Protein AF-A0ABD5DFX9-F1 (afdb_monomer_lite)

InterPro domains:
  IPR016030 Cobalamin adenosyltransferase-like [PF01923] (2-71)
  IPR029499 Corrinoid adenosyltransferase, PduO-type [PTHR12213] (2-83)
  IPR036451 Cobalamin adenosyltransferase-like superfamily [G3DSA:1.20.1200.10] (1-89)
  IPR036451 Cobalamin adenosyltransferase-like superfamily [SSF89028] (2-77)

Sequence (103 aa):
TIDREMARVPALPQFVLPGRCEAASRLHLARTVARRAERRLVELGAEVTIRQMLLRYLNRLSDCLYALARSEDHAAHQRRLVTEIAARYLAASGSPAPDAPKA

Organism: Acinetobacter baumannii (NCBI:txid470)

Radius of gyration: 20.42 Å; chains: 1; bounding box: 39×37×64 Å

Structure (mmCIF, N/CA/C/O backbone):
data_AF-A0ABD5DFX9-F1
#
_entry.id   AF-A0ABD5DFX9-F1
#
loop_
_atom_site.group_PDB
_atom_site.id
_atom_site.type_symbol
_atom_site.label_atom_id
_atom_site.label_alt_id
_atom_site.label_comp_id
_atom_site.label_asym_id
_atom_site.label_entity_id
_atom_site.label_seq_id
_atom_site.pdbx_PDB_ins_code
_atom_site.Cartn_x
_atom_site.Cartn_y
_atom_site.Cartn_z
_atom_site.occupancy
_atom_site.B_iso_or_equiv
_atom_site.auth_seq_id
_atom_site.auth_comp_id
_atom_site.auth_asym_id
_atom_site.auth_atom_id
_atom_site.pdbx_PDB_model_num
ATOM 1 N N . THR A 1 1 ? -13.401 0.258 -7.875 1.00 78.56 1 THR A N 1
ATOM 2 C CA . THR A 1 1 ? -12.142 1.041 -7.767 1.00 78.56 1 THR A CA 1
ATOM 3 C C . THR A 1 1 ? -10.979 0.135 -7.415 1.00 78.56 1 THR A C 1
ATOM 5 O O . THR A 1 1 ? -10.090 0.032 -8.237 1.00 78.56 1 THR A O 1
ATOM 8 N N . ILE A 1 2 ? -11.028 -0.611 -6.300 1.00 90.69 2 ILE A N 1
ATOM 9 C CA . ILE A 1 2 ? -10.028 -1.651 -5.964 1.00 90.69 2 ILE A CA 1
ATOM 10 C C . ILE A 1 2 ? -9.973 -2.735 -7.047 1.00 90.69 2 ILE A C 1
ATOM 12 O O . ILE A 1 2 ? -8.911 -2.993 -7.602 1.00 90.69 2 ILE A O 1
ATOM 16 N N . ASP A 1 3 ? -11.128 -3.293 -7.416 1.00 92.50 3 ASP A N 1
ATOM 17 C CA . ASP A 1 3 ? -11.209 -4.376 -8.409 1.00 92.50 3 ASP A CA 1
ATOM 18 C C . ASP A 1 3 ? -10.704 -3.936 -9.783 1.00 92.50 3 ASP A C 1
ATOM 20 O O . ASP A 1 3 ? -10.041 -4.689 -10.484 1.00 92.50 3 ASP A O 1
ATOM 24 N N . ARG A 1 4 ? -10.960 -2.672 -10.143 1.00 93.50 4 ARG A N 1
ATOM 25 C CA . ARG A 1 4 ? -10.488 -2.073 -11.395 1.00 93.50 4 ARG A CA 1
ATOM 26 C C . ARG A 1 4 ? -8.963 -2.012 -11.449 1.00 93.50 4 ARG A C 1
ATOM 28 O O . ARG A 1 4 ? -8.395 -2.321 -12.491 1.00 93.50 4 ARG A O 1
ATOM 35 N N . GLU A 1 5 ? -8.321 -1.593 -10.362 1.00 92.12 5 GLU A N 1
ATOM 36 C CA . GLU A 1 5 ? -6.859 -1.518 -10.298 1.00 92.12 5 GLU A CA 1
ATOM 37 C C . GLU A 1 5 ? -6.242 -2.915 -10.232 1.00 92.12 5 GLU A C 1
ATOM 39 O O . GLU A 1 5 ? -5.304 -3.210 -10.965 1.00 92.12 5 GLU A O 1
ATOM 44 N N . MET A 1 6 ? -6.819 -3.816 -9.436 1.00 91.69 6 MET A N 1
ATOM 45 C CA . MET A 1 6 ? -6.328 -5.190 -9.326 1.00 91.69 6 MET A CA 1
ATOM 46 C C . MET A 1 6 ? -6.511 -5.995 -10.618 1.00 91.69 6 MET A C 1
ATOM 48 O O . MET A 1 6 ? -5.665 -6.828 -10.918 1.00 91.69 6 MET A O 1
ATOM 52 N N . ALA A 1 7 ? -7.539 -5.715 -11.426 1.00 92.38 7 ALA A N 1
ATOM 53 C CA . ALA A 1 7 ? -7.737 -6.351 -12.732 1.00 92.38 7 ALA A CA 1
ATOM 54 C C . ALA A 1 7 ? -6.666 -5.972 -13.773 1.00 92.38 7 ALA A C 1
ATOM 56 O O . ALA A 1 7 ? -6.476 -6.691 -14.750 1.00 92.38 7 ALA A O 1
ATOM 57 N N . ARG A 1 8 ? -5.969 -4.844 -13.586 1.00 86.94 8 ARG A N 1
ATOM 58 C CA . ARG A 1 8 ? -4.899 -4.374 -14.487 1.00 86.94 8 ARG A CA 1
ATOM 59 C C . ARG A 1 8 ? -3.541 -4.976 -14.162 1.00 86.94 8 ARG A C 1
ATOM 61 O O . ARG A 1 8 ? -2.604 -4.822 -14.938 1.00 86.94 8 ARG A O 1
ATOM 68 N N . VAL A 1 9 ? -3.418 -5.605 -13.001 1.00 89.31 9 VAL A N 1
ATOM 69 C CA . VAL A 1 9 ? -2.147 -6.060 -12.461 1.00 89.31 9 VAL A CA 1
ATOM 70 C C . VAL A 1 9 ? -2.119 -7.587 -12.497 1.00 89.31 9 VAL A C 1
ATOM 72 O O . VAL A 1 9 ? -3.075 -8.220 -12.054 1.00 89.31 9 VAL A O 1
ATOM 75 N N . PRO A 1 10 ? -1.027 -8.213 -12.968 1.00 88.12 10 PRO A N 1
ATOM 76 C CA . PRO A 1 10 ? -0.912 -9.664 -12.931 1.00 88.12 10 PRO A CA 1
ATOM 77 C C . PRO A 1 10 ? -0.969 -10.176 -11.487 1.00 88.12 10 PRO A C 1
ATOM 79 O O . PRO A 1 10 ? -0.380 -9.582 -10.571 1.00 88.12 10 PRO A O 1
ATOM 82 N N . ALA A 1 11 ? -1.663 -11.299 -11.298 1.00 85.12 11 ALA A N 1
ATOM 83 C CA . ALA A 1 11 ? -1.729 -11.979 -10.015 1.00 85.12 11 ALA A CA 1
ATOM 84 C C . ALA A 1 11 ? -0.313 -12.375 -9.568 1.00 85.12 11 ALA A C 1
ATOM 86 O O . ALA A 1 11 ? 0.427 -13.022 -10.308 1.00 85.12 11 ALA A O 1
ATOM 87 N N . LEU A 1 12 ? 0.068 -11.967 -8.356 1.00 80.44 12 LEU A N 1
ATOM 88 C CA . LEU A 1 12 ? 1.361 -12.296 -7.764 1.00 80.44 12 LEU A CA 1
ATOM 89 C C . LEU A 1 12 ? 1.134 -13.202 -6.548 1.00 80.44 12 LEU A C 1
ATOM 91 O O . LEU A 1 12 ? 0.514 -12.748 -5.587 1.00 80.44 12 LEU A O 1
ATOM 95 N N . PRO A 1 13 ? 1.660 -14.439 -6.541 1.00 79.19 13 PRO A N 1
ATOM 96 C CA . PRO A 1 13 ? 1.566 -15.328 -5.381 1.00 79.19 13 PRO A CA 1
ATOM 97 C C . PRO A 1 13 ? 2.566 -14.971 -4.266 1.00 79.19 13 PRO A C 1
ATOM 99 O O . PRO A 1 13 ? 2.574 -15.597 -3.213 1.00 79.19 13 PRO A O 1
ATOM 102 N N . GLN A 1 14 ? 3.425 -13.976 -4.494 1.00 86.56 14 GLN A N 1
ATOM 103 C CA . GLN A 1 14 ? 4.516 -13.586 -3.605 1.00 86.56 14 GLN A CA 1
ATOM 104 C C . GLN A 1 14 ? 4.278 -12.217 -2.966 1.00 86.56 14 GLN A C 1
ATOM 106 O O . GLN A 1 14 ? 3.593 -11.358 -3.527 1.00 86.56 14 GLN A O 1
ATOM 111 N N . PHE A 1 15 ? 4.906 -11.993 -1.810 1.00 84.00 15 PHE A N 1
ATOM 112 C CA . PHE A 1 15 ? 4.871 -10.698 -1.141 1.00 84.00 15 PHE A CA 1
ATOM 113 C C . PHE A 1 15 ? 5.505 -9.605 -2.003 1.00 84.00 15 PHE A C 1
ATOM 115 O O . PHE A 1 15 ? 6.577 -9.770 -2.586 1.00 84.00 15 PHE A O 1
ATOM 122 N N . VAL A 1 16 ? 4.834 -8.456 -2.053 1.00 84.62 16 VAL A N 1
ATOM 123 C CA . VAL A 1 16 ? 5.319 -7.282 -2.775 1.00 84.62 16 VAL A CA 1
ATOM 124 C C . VAL A 1 16 ? 6.093 -6.392 -1.815 1.00 84.62 16 VAL A C 1
ATOM 126 O O . VAL A 1 16 ? 5.546 -5.891 -0.832 1.00 84.62 16 VAL A O 1
ATOM 129 N N . LEU A 1 17 ? 7.373 -6.195 -2.120 1.00 83.81 17 LEU A N 1
ATOM 130 C CA . LEU A 1 17 ? 8.220 -5.248 -1.410 1.00 83.81 17 LEU A CA 1
ATOM 131 C C . LEU A 1 17 ? 7.934 -3.817 -1.895 1.00 83.81 17 LEU A C 1
ATOM 133 O O . LEU A 1 17 ? 7.917 -3.585 -3.109 1.00 83.81 17 LEU A O 1
ATOM 137 N N . PRO A 1 18 ? 7.725 -2.856 -0.978 1.00 80.56 18 PRO A N 1
ATOM 138 C CA . PRO A 1 18 ? 7.639 -1.446 -1.336 1.00 80.56 18 PRO A CA 1
ATOM 139 C C . PRO A 1 18 ? 9.006 -0.945 -1.825 1.00 80.56 18 PRO A C 1
ATOM 141 O O . PRO A 1 18 ? 10.035 -1.412 -1.344 1.00 80.56 18 PRO A O 1
ATOM 144 N N . GLY A 1 19 ? 9.029 0.021 -2.750 1.00 77.44 19 GLY A N 1
ATOM 145 C CA . GLY A 1 19 ? 10.279 0.678 -3.167 1.00 77.44 19 GLY A CA 1
ATOM 146 C C . GLY A 1 19 ? 10.599 0.665 -4.662 1.00 77.44 19 GLY A C 1
ATOM 147 O O . GLY A 1 19 ? 11.575 1.284 -5.065 1.00 77.44 19 GLY A O 1
ATOM 148 N N . ARG A 1 20 ? 9.813 -0.011 -5.509 1.00 81.06 20 ARG A N 1
ATOM 149 C CA . ARG A 1 20 ? 10.116 -0.091 -6.954 1.00 81.06 20 ARG A CA 1
ATOM 150 C C . ARG A 1 20 ? 9.925 1.221 -7.718 1.00 81.06 20 ARG A C 1
ATOM 152 O O . ARG A 1 20 ? 10.666 1.481 -8.661 1.00 81.06 20 ARG A O 1
ATOM 159 N N . CYS A 1 21 ? 8.960 2.046 -7.323 1.00 90.75 21 CYS A N 1
ATOM 160 C CA . CYS A 1 21 ? 8.786 3.396 -7.853 1.00 90.75 21 CYS A CA 1
ATOM 161 C C . CYS A 1 21 ? 8.339 4.355 -6.741 1.00 90.75 21 CYS A C 1
ATOM 163 O O . CYS A 1 21 ? 7.800 3.933 -5.712 1.00 90.75 21 CYS A O 1
ATOM 165 N N . GLU A 1 22 ? 8.574 5.653 -6.930 1.00 94.19 22 GLU A N 1
ATOM 166 C CA . GLU A 1 22 ? 8.277 6.668 -5.915 1.00 94.19 22 GLU A CA 1
ATOM 167 C C . GLU A 1 22 ? 6.779 6.727 -5.578 1.00 94.19 22 GLU A C 1
ATOM 169 O O . GLU A 1 22 ? 6.408 6.699 -4.403 1.00 94.19 22 GLU A O 1
ATOM 174 N N . ALA A 1 23 ? 5.916 6.731 -6.600 1.00 94.38 23 ALA A N 1
ATOM 175 C CA . ALA A 1 23 ? 4.466 6.767 -6.427 1.00 94.38 23 ALA A CA 1
ATOM 176 C C . ALA A 1 23 ? 3.959 5.571 -5.601 1.00 94.38 23 ALA A C 1
ATOM 178 O O . ALA A 1 23 ? 3.290 5.761 -4.582 1.00 94.38 23 ALA A O 1
ATOM 179 N N . ALA A 1 24 ? 4.352 4.344 -5.963 1.00 94.56 24 ALA A N 1
ATOM 180 C CA . ALA A 1 24 ? 3.988 3.143 -5.210 1.00 94.56 24 ALA A CA 1
ATOM 181 C C . ALA A 1 24 ? 4.543 3.164 -3.778 1.00 94.56 24 ALA A C 1
ATOM 183 O O . ALA A 1 24 ? 3.865 2.740 -2.842 1.00 94.56 24 ALA A O 1
ATOM 184 N N . SER A 1 25 ? 5.749 3.700 -3.575 1.00 94.88 25 SER A N 1
ATOM 185 C CA . SER A 1 25 ? 6.360 3.818 -2.244 1.00 94.88 25 SER A CA 1
ATOM 186 C C . SER A 1 25 ? 5.569 4.758 -1.335 1.00 94.88 25 SER A C 1
ATOM 188 O O . SER A 1 25 ? 5.266 4.403 -0.194 1.00 94.88 25 SER A O 1
ATOM 190 N N . ARG A 1 26 ? 5.153 5.921 -1.851 1.00 96.38 26 ARG A N 1
ATOM 191 C CA . ARG A 1 26 ? 4.289 6.867 -1.125 1.00 96.38 26 ARG A CA 1
ATOM 192 C C . ARG A 1 26 ? 2.920 6.256 -0.807 1.00 96.38 26 ARG A C 1
ATOM 194 O O . ARG A 1 26 ? 2.421 6.426 0.303 1.00 96.38 26 ARG A O 1
ATOM 201 N N . LEU A 1 27 ? 2.339 5.490 -1.731 1.00 96.31 27 LEU A N 1
ATOM 202 C CA . LEU A 1 27 ? 1.074 4.777 -1.507 1.00 96.31 27 LEU A CA 1
ATOM 203 C C . LEU A 1 27 ? 1.210 3.682 -0.438 1.00 96.31 27 LEU A C 1
ATOM 205 O O . LEU A 1 27 ? 0.354 3.549 0.439 1.00 96.31 27 LEU A O 1
ATOM 209 N N . HIS A 1 28 ? 2.316 2.938 -0.440 1.00 96.31 28 HIS A N 1
ATOM 210 C CA . HIS A 1 28 ? 2.612 1.977 0.618 1.00 96.31 28 HIS A CA 1
ATOM 211 C C . HIS A 1 28 ? 2.826 2.648 1.979 1.00 96.31 28 HIS A C 1
ATOM 213 O O . HIS A 1 28 ? 2.362 2.102 2.980 1.00 96.31 28 HIS A O 1
ATOM 219 N N . LEU A 1 29 ? 3.445 3.830 2.030 1.00 96.69 29 LEU A N 1
ATOM 220 C CA . LEU A 1 29 ? 3.543 4.625 3.256 1.00 96.69 29 LEU A CA 1
ATOM 221 C C . LEU A 1 29 ? 2.157 5.073 3.746 1.00 96.69 29 LEU A C 1
ATOM 223 O O . LEU A 1 29 ? 1.816 4.871 4.908 1.00 96.69 29 LEU A O 1
ATOM 227 N N . ALA A 1 30 ? 1.313 5.610 2.865 1.00 97.12 30 ALA A N 1
ATOM 228 C CA . ALA A 1 30 ? -0.059 5.969 3.222 1.00 97.12 30 ALA A CA 1
ATOM 229 C C . ALA A 1 30 ? -0.833 4.759 3.780 1.00 97.12 30 ALA A C 1
ATOM 231 O O . ALA A 1 30 ? -1.562 4.875 4.768 1.00 97.12 30 ALA A O 1
ATOM 232 N N . ARG A 1 31 ? -0.616 3.565 3.212 1.00 96.69 31 ARG A N 1
ATOM 233 C CA . ARG A 1 31 ? -1.217 2.315 3.697 1.00 96.69 31 ARG A CA 1
ATOM 234 C C . ARG A 1 31 ? -0.777 1.968 5.121 1.00 96.69 31 ARG A C 1
ATOM 236 O O . ARG A 1 31 ? -1.612 1.522 5.910 1.00 96.69 31 ARG A O 1
ATOM 243 N N . THR A 1 32 ? 0.493 2.165 5.486 1.00 96.88 32 THR A N 1
ATOM 244 C CA . THR A 1 32 ? 0.942 1.912 6.870 1.00 96.88 32 THR A CA 1
ATOM 245 C C . THR A 1 32 ? 0.315 2.900 7.850 1.00 96.88 32 THR A C 1
ATOM 247 O O . THR A 1 32 ? -0.065 2.502 8.954 1.00 96.88 32 THR A O 1
ATOM 250 N N . VAL A 1 33 ? 0.119 4.157 7.436 1.00 97.94 33 VAL A N 1
ATOM 251 C CA . VAL A 1 33 ? -0.599 5.168 8.224 1.00 97.94 33 VAL A CA 1
ATOM 252 C C . VAL A 1 33 ? -2.066 4.781 8.419 1.00 97.94 33 VAL A C 1
ATOM 254 O O . VAL A 1 33 ? -2.532 4.799 9.557 1.00 97.94 33 VAL A O 1
ATOM 257 N N . ALA A 1 34 ? -2.767 4.345 7.368 1.00 97.75 34 ALA A N 1
ATOM 258 C CA . ALA A 1 34 ? -4.155 3.882 7.463 1.00 97.75 34 ALA A CA 1
ATOM 259 C C . ALA A 1 34 ? -4.300 2.680 8.414 1.00 97.75 34 ALA A C 1
ATOM 261 O O . ALA A 1 34 ? -5.148 2.688 9.304 1.00 97.75 34 ALA A O 1
ATOM 262 N N . ARG A 1 35 ? -3.410 1.683 8.311 1.00 97.88 35 ARG A N 1
ATOM 263 C CA . ARG A 1 35 ? -3.396 0.518 9.218 1.00 97.88 35 ARG A CA 1
ATOM 264 C C . ARG A 1 35 ? -3.058 0.898 10.661 1.00 97.88 35 ARG A C 1
ATOM 266 O O . ARG A 1 35 ? -3.547 0.263 11.591 1.00 97.88 35 ARG A O 1
ATOM 273 N N . ARG A 1 36 ? -2.218 1.917 10.872 1.00 98.06 36 ARG A N 1
ATOM 274 C CA . ARG A 1 36 ? -1.939 2.464 12.209 1.00 98.06 36 ARG A CA 1
ATOM 275 C C . ARG A 1 36 ? -3.172 3.158 12.784 1.00 98.06 36 ARG A C 1
ATOM 277 O O . ARG A 1 36 ? -3.487 2.916 13.943 1.00 98.06 36 ARG A O 1
ATOM 284 N N . ALA A 1 37 ? -3.871 3.963 11.985 1.00 96.88 37 ALA A N 1
ATOM 285 C CA . ALA A 1 37 ? -5.123 4.597 12.391 1.00 96.88 37 ALA A CA 1
ATOM 286 C C . ALA A 1 37 ? -6.195 3.555 12.745 1.00 96.88 37 ALA A C 1
ATOM 288 O O . ALA A 1 37 ? -6.869 3.699 13.756 1.00 96.88 37 ALA A O 1
ATOM 289 N N . GLU A 1 38 ? -6.296 2.468 11.975 1.00 96.81 38 GLU A N 1
ATOM 290 C CA . GLU A 1 38 ? -7.221 1.365 12.260 1.00 96.81 38 GLU A CA 1
ATOM 291 C C . GLU A 1 38 ? -6.942 0.714 13.618 1.00 96.81 38 GLU A C 1
ATOM 293 O O . GLU A 1 38 ? -7.867 0.552 14.404 1.00 96.81 38 GLU A O 1
ATOM 298 N N . ARG A 1 39 ? -5.674 0.418 13.943 1.00 96.69 39 ARG A N 1
ATOM 299 C CA . ARG A 1 39 ? -5.309 -0.126 15.266 1.00 96.69 39 ARG A CA 1
ATOM 300 C C . ARG A 1 39 ? -5.687 0.818 16.406 1.00 96.69 39 ARG A C 1
ATOM 302 O O . ARG A 1 39 ? -6.280 0.372 17.378 1.00 96.69 39 ARG A O 1
ATOM 309 N N . ARG A 1 40 ? -5.417 2.120 16.256 1.00 96.19 40 ARG A N 1
ATOM 310 C CA . ARG A 1 40 ? -5.817 3.131 17.251 1.00 96.19 40 ARG A CA 1
ATOM 311 C C . ARG A 1 40 ? -7.331 3.231 17.403 1.00 96.19 40 ARG A C 1
ATOM 313 O O . ARG A 1 40 ? -7.817 3.429 18.507 1.00 96.19 40 ARG A O 1
ATOM 320 N N . LEU A 1 41 ? -8.078 3.069 16.312 1.00 95.50 41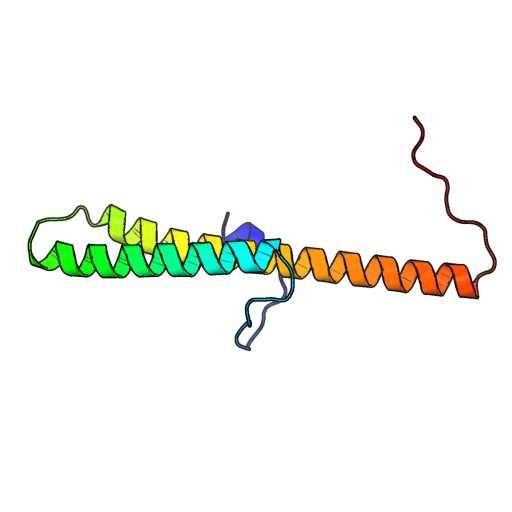 LEU A N 1
ATOM 321 C CA . LEU A 1 41 ? -9.535 3.070 16.362 1.00 95.50 41 LEU A CA 1
ATOM 322 C C . LEU A 1 41 ? -10.084 1.817 17.059 1.00 95.50 41 LEU A C 1
ATOM 324 O O . LEU A 1 41 ? -11.062 1.922 17.787 1.00 95.50 41 LEU A O 1
ATOM 328 N N . VAL A 1 42 ? -9.457 0.653 16.862 1.00 95.00 42 VAL A N 1
ATOM 329 C CA . VAL A 1 42 ? -9.803 -0.579 17.591 1.00 95.00 42 VAL A CA 1
ATOM 330 C C . VAL A 1 42 ? -9.539 -0.419 19.087 1.00 95.00 42 VAL A C 1
ATOM 332 O O . VAL A 1 42 ? -10.417 -0.747 19.877 1.00 95.00 42 VAL A O 1
ATOM 335 N N . GLU A 1 43 ? -8.376 0.121 19.466 1.00 95.81 43 GLU A N 1
ATOM 336 C CA . GLU A 1 43 ? -8.039 0.434 20.866 1.00 95.81 43 GLU A CA 1
ATOM 337 C C . GLU A 1 43 ? -9.090 1.369 21.486 1.00 95.81 43 GLU A C 1
ATOM 339 O O . GLU A 1 43 ? -9.676 1.044 22.513 1.00 95.81 43 GLU A O 1
ATOM 344 N N . LEU A 1 44 ? -9.421 2.470 20.803 1.00 95.31 44 LEU A N 1
ATOM 345 C CA . LEU A 1 44 ? -10.443 3.422 21.250 1.00 95.31 44 LEU A CA 1
ATOM 346 C C . LEU A 1 44 ? -11.838 2.785 21.377 1.00 95.31 44 LEU A C 1
ATOM 348 O O . LEU A 1 44 ? -12.615 3.148 22.257 1.00 95.31 44 LEU A O 1
ATOM 352 N N . GLY A 1 45 ? -12.161 1.825 20.510 1.00 94.56 45 GLY A N 1
ATOM 353 C CA . GLY A 1 45 ? -13.431 1.103 20.538 1.00 94.56 45 GLY A CA 1
ATOM 354 C C . GLY A 1 45 ? -13.649 0.249 21.789 1.00 94.56 45 GLY A C 1
ATOM 355 O O . GLY A 1 45 ? -14.784 -0.153 22.036 1.00 94.56 45 GLY A O 1
ATOM 356 N N . ALA A 1 46 ? -12.599 -0.021 22.572 1.00 93.19 46 ALA A N 1
ATOM 357 C CA . ALA A 1 46 ? -12.717 -0.679 23.871 1.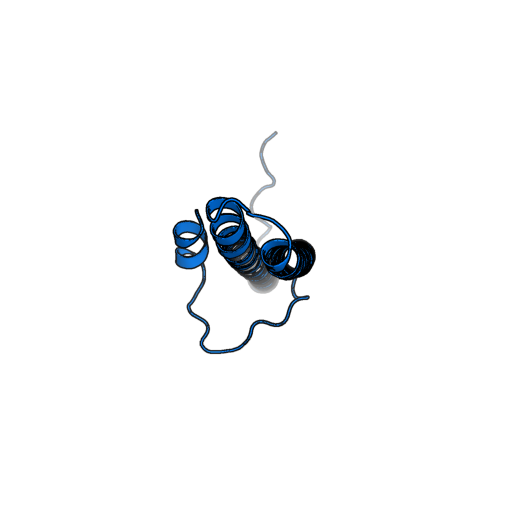00 93.19 46 ALA A CA 1
ATOM 358 C C . ALA A 1 46 ? -13.204 0.274 24.978 1.00 93.19 46 ALA A C 1
ATOM 360 O O . ALA A 1 46 ? -13.789 -0.179 25.958 1.00 93.19 46 ALA A O 1
ATOM 361 N N . GLU A 1 47 ? -12.984 1.581 24.818 1.00 95.69 47 GLU A N 1
ATOM 362 C CA . GLU A 1 47 ? -13.319 2.606 25.816 1.00 95.69 47 GLU A CA 1
ATOM 363 C C . GLU A 1 47 ? -14.623 3.339 25.480 1.00 95.69 47 GLU A C 1
ATOM 365 O O . GLU A 1 47 ? -15.396 3.693 26.371 1.00 95.69 47 GLU A O 1
ATOM 370 N N . VAL A 1 48 ? -14.890 3.567 24.190 1.00 95.31 48 VAL A N 1
ATOM 371 C CA . VAL A 1 48 ? -16.057 4.324 23.722 1.00 95.31 48 VAL A CA 1
ATOM 372 C C . VAL A 1 48 ? -16.777 3.622 22.579 1.00 95.31 48 VAL A C 1
ATOM 374 O O . VAL A 1 48 ? -16.187 2.939 21.743 1.00 95.31 48 VAL A O 1
ATOM 377 N N . THR A 1 49 ? -18.091 3.841 22.493 1.00 93.81 49 THR A N 1
ATOM 378 C CA . THR A 1 49 ? -18.892 3.306 21.387 1.00 93.81 49 THR A CA 1
ATOM 379 C C . THR A 1 49 ? -18.525 4.010 20.082 1.00 93.81 49 THR A C 1
ATOM 381 O O . THR A 1 49 ? -18.858 5.175 19.862 1.00 93.81 49 THR A O 1
ATOM 384 N N . ILE A 1 50 ? -17.870 3.278 19.185 1.00 94.12 50 ILE A N 1
ATOM 385 C CA . ILE A 1 50 ? -17.500 3.750 17.849 1.00 94.12 50 ILE A CA 1
ATOM 386 C C . ILE A 1 50 ? -18.462 3.235 16.778 1.00 94.12 50 ILE A C 1
ATOM 388 O O . ILE A 1 50 ? -18.996 2.125 16.837 1.00 94.12 50 ILE A O 1
ATOM 392 N N . ARG A 1 51 ? -18.648 4.032 15.723 1.00 95.44 51 ARG A N 1
ATOM 393 C CA . ARG A 1 51 ? -19.413 3.603 14.548 1.00 95.44 51 ARG A CA 1
ATOM 394 C C . ARG A 1 51 ? -18.628 2.533 13.791 1.00 95.44 51 ARG A C 1
ATOM 396 O O . ARG A 1 51 ? -17.605 2.832 13.180 1.00 95.44 51 ARG A O 1
ATOM 403 N N . GLN A 1 52 ? -19.170 1.319 13.723 1.00 92.62 52 GLN A N 1
ATOM 404 C CA . GLN A 1 52 ? -18.559 0.171 13.029 1.00 92.62 52 GLN A CA 1
ATOM 405 C C . GLN A 1 52 ? -18.224 0.434 11.548 1.00 92.62 52 GLN A C 1
ATOM 407 O O . GLN A 1 52 ? -17.331 -0.189 10.976 1.00 92.62 52 GLN A O 1
ATOM 412 N N . MET A 1 53 ? -18.911 1.390 10.915 1.00 96.31 53 MET A N 1
ATOM 413 C CA . MET A 1 53 ? -18.605 1.833 9.553 1.00 96.31 53 MET A CA 1
ATOM 414 C C . MET A 1 53 ? -17.177 2.386 9.412 1.00 96.31 53 MET A C 1
ATOM 416 O O . MET A 1 53 ? -16.562 2.173 8.372 1.00 96.31 53 MET A O 1
ATOM 420 N N . LEU A 1 54 ? -16.629 3.037 10.443 1.00 95.19 54 LEU A N 1
ATOM 421 C CA . LEU A 1 54 ? -15.284 3.620 10.403 1.00 95.19 54 LEU A CA 1
ATOM 422 C C . LEU A 1 54 ? -14.194 2.541 10.341 1.00 95.19 54 LEU A C 1
ATOM 424 O O . LEU A 1 54 ? -13.254 2.667 9.558 1.00 95.19 54 LEU A O 1
ATOM 428 N N . LEU A 1 55 ? -14.355 1.447 11.095 1.00 94.38 55 LEU A N 1
ATOM 429 C CA . LEU A 1 55 ? -13.448 0.295 11.039 1.00 94.38 55 LEU A CA 1
ATOM 430 C C . LEU A 1 55 ? -13.473 -0.365 9.657 1.00 94.38 55 LEU A C 1
ATOM 432 O O . LEU A 1 55 ? -12.423 -0.581 9.052 1.00 94.38 55 LEU A O 1
ATOM 436 N N . ARG A 1 56 ? -14.673 -0.611 9.109 1.00 95.44 56 ARG A N 1
ATOM 437 C CA . ARG A 1 56 ? -14.823 -1.157 7.747 1.00 95.44 56 ARG A CA 1
ATOM 438 C C . ARG A 1 56 ? -14.207 -0.240 6.692 1.00 95.44 56 ARG A C 1
ATOM 440 O O . ARG A 1 56 ? -13.577 -0.725 5.754 1.00 95.44 56 ARG A O 1
ATOM 447 N N . TYR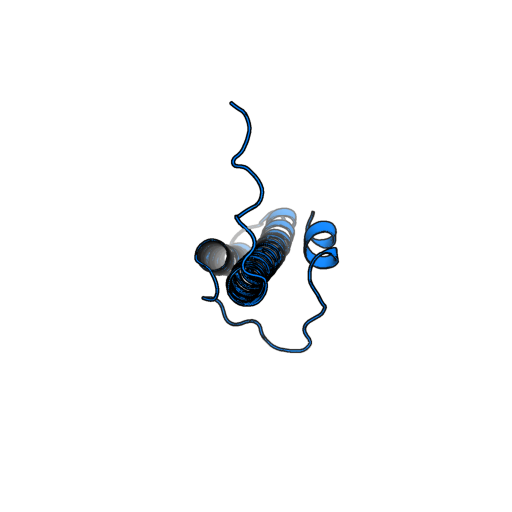 A 1 57 ? -14.368 1.071 6.854 1.00 96.38 57 TYR A N 1
ATOM 448 C CA . TYR A 1 57 ? -13.801 2.056 5.943 1.00 96.38 57 TYR A CA 1
ATOM 449 C C . TYR A 1 57 ? -12.270 2.041 5.968 1.00 96.38 57 TYR A C 1
ATOM 451 O O . TYR A 1 57 ? -11.663 1.926 4.909 1.00 96.38 57 TYR A O 1
ATOM 459 N N . LEU A 1 58 ? -11.637 2.092 7.146 1.00 96.50 58 LEU A N 1
ATOM 460 C CA . LEU A 1 58 ? -10.171 2.051 7.257 1.00 96.50 58 LEU A CA 1
ATOM 461 C C . LEU A 1 58 ? -9.586 0.744 6.710 1.00 96.50 58 LEU A C 1
ATOM 463 O O . LEU A 1 58 ? -8.572 0.775 6.007 1.00 96.50 58 LEU A O 1
ATOM 467 N N . ASN A 1 59 ? -10.272 -0.377 6.942 1.00 95.31 59 ASN A N 1
ATOM 468 C CA . ASN A 1 59 ? -9.898 -1.664 6.369 1.00 95.31 59 ASN A CA 1
ATOM 469 C C . ASN A 1 59 ? -9.891 -1.612 4.828 1.00 95.31 59 ASN A C 1
ATOM 471 O O . ASN A 1 59 ? -8.860 -1.876 4.206 1.00 95.31 59 ASN A O 1
ATOM 475 N N . ARG A 1 60 ? -11.000 -1.180 4.207 1.00 96.50 60 ARG A N 1
ATOM 476 C CA . ARG A 1 60 ? -11.104 -1.042 2.741 1.00 96.50 60 ARG A CA 1
ATOM 477 C C . ARG A 1 60 ? -10.168 0.024 2.170 1.00 96.50 60 ARG A C 1
ATOM 479 O O . ARG A 1 60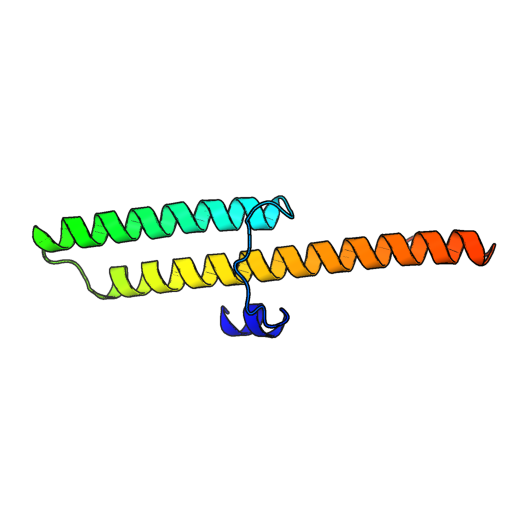 ? -9.651 -0.149 1.070 1.00 96.50 60 ARG A O 1
ATOM 486 N N . LEU A 1 61 ? -9.920 1.110 2.901 1.00 96.81 61 LEU A N 1
ATOM 487 C CA . LEU A 1 61 ? -8.968 2.147 2.507 1.00 96.81 61 LEU A CA 1
ATOM 488 C C . LEU A 1 61 ? -7.558 1.565 2.388 1.00 96.81 61 LEU A C 1
ATOM 490 O O . LEU A 1 61 ? -6.853 1.859 1.424 1.00 96.81 61 LEU A O 1
ATOM 494 N N . SER A 1 62 ? -7.157 0.711 3.333 1.00 96.50 62 SER A N 1
ATOM 495 C CA . SER A 1 62 ? -5.843 0.070 3.285 1.00 96.50 62 SER A CA 1
ATOM 496 C C . SER A 1 62 ? -5.679 -0.856 2.070 1.00 96.50 62 SER A C 1
ATOM 498 O O . SER A 1 62 ? -4.616 -0.845 1.442 1.00 96.50 62 SER A O 1
ATOM 500 N N . ASP A 1 63 ? -6.742 -1.560 1.673 1.00 95.56 63 ASP A N 1
ATOM 501 C CA . ASP A 1 63 ? -6.769 -2.387 0.460 1.00 95.56 63 ASP A CA 1
ATOM 502 C C . ASP A 1 63 ? -6.744 -1.533 -0.815 1.00 95.56 63 ASP A C 1
ATOM 504 O O . ASP A 1 63 ? -6.039 -1.854 -1.770 1.00 95.56 63 ASP A O 1
ATOM 508 N N . CYS A 1 64 ? -7.451 -0.400 -0.823 1.00 96.25 64 CYS A N 1
ATOM 509 C CA . CYS A 1 64 ? -7.433 0.546 -1.938 1.00 96.25 64 CYS A CA 1
ATOM 510 C C . CYS A 1 64 ? -6.034 1.125 -2.171 1.00 96.25 64 CYS A C 1
ATOM 512 O O . CYS A 1 64 ? -5.538 1.128 -3.297 1.00 96.25 64 CYS A O 1
ATOM 514 N N . LEU A 1 65 ? -5.354 1.537 -1.098 1.00 96.38 65 LEU A N 1
ATOM 515 C CA . LEU A 1 65 ? -3.978 2.032 -1.165 1.00 96.38 65 LEU A CA 1
ATOM 516 C C . LEU A 1 65 ? -3.005 0.949 -1.648 1.00 96.38 65 LEU A C 1
ATOM 518 O O . LEU A 1 65 ? -2.064 1.253 -2.379 1.00 96.38 65 LEU A O 1
ATOM 522 N N . TYR A 1 66 ? -3.234 -0.314 -1.278 1.00 94.69 66 TYR A N 1
ATOM 523 C CA . TYR A 1 66 ? -2.463 -1.438 -1.809 1.00 94.69 66 TYR A CA 1
ATOM 524 C C . TYR A 1 66 ? -2.693 -1.642 -3.314 1.00 94.69 66 TYR A C 1
ATOM 526 O O . TYR A 1 66 ? -1.723 -1.750 -4.063 1.00 94.69 66 TYR A O 1
ATOM 534 N N . ALA A 1 67 ? -3.949 -1.651 -3.764 1.00 94.88 67 ALA A N 1
ATOM 535 C CA . ALA A 1 67 ? -4.294 -1.835 -5.172 1.00 94.88 67 ALA A CA 1
ATOM 536 C C . ALA A 1 67 ? -3.729 -0.715 -6.061 1.00 94.88 67 ALA A C 1
ATOM 538 O O . ALA A 1 67 ? -3.145 -0.993 -7.107 1.00 94.88 67 ALA A O 1
ATOM 539 N N . LEU A 1 68 ? -3.810 0.540 -5.606 1.00 94.81 68 LEU A N 1
ATOM 540 C CA . LEU A 1 68 ? -3.200 1.679 -6.296 1.00 94.81 68 LEU A CA 1
ATOM 541 C C . LEU A 1 68 ? -1.675 1.550 -6.361 1.00 94.81 68 LEU A C 1
ATOM 543 O O . LEU A 1 68 ? -1.092 1.739 -7.425 1.00 94.81 68 LEU A O 1
ATOM 547 N N . ALA A 1 69 ? -1.019 1.174 -5.256 1.00 94.62 69 ALA A N 1
ATOM 548 C CA . ALA A 1 69 ? 0.434 0.992 -5.242 1.00 94.62 69 ALA A CA 1
ATOM 549 C C . ALA A 1 69 ? 0.881 -0.076 -6.253 1.00 94.62 69 ALA A C 1
ATOM 551 O O . ALA A 1 69 ? 1.870 0.107 -6.958 1.00 94.62 69 ALA A O 1
ATOM 552 N N . ARG A 1 70 ? 0.122 -1.173 -6.356 1.00 93.69 70 ARG A N 1
ATOM 553 C CA . ARG A 1 70 ? 0.355 -2.248 -7.330 1.00 93.69 70 ARG A CA 1
ATOM 554 C C . ARG A 1 70 ? 0.173 -1.791 -8.776 1.00 93.69 70 ARG A C 1
ATOM 556 O O . ARG A 1 70 ? 0.976 -2.174 -9.623 1.00 93.69 70 ARG A O 1
ATOM 563 N N . SER A 1 71 ? -0.860 -0.999 -9.045 1.00 93.88 71 SER A N 1
ATOM 564 C CA . SER A 1 71 ? -1.146 -0.456 -10.377 1.00 93.88 71 SER A CA 1
ATOM 565 C C . SER A 1 71 ? -0.046 0.503 -10.839 1.00 93.88 71 SER A C 1
ATOM 567 O O . SER A 1 71 ? 0.494 0.344 -11.934 1.00 93.88 71 SER A O 1
ATOM 569 N N . GLU A 1 72 ? 0.386 1.418 -9.965 1.00 93.88 72 GLU A N 1
ATOM 570 C CA . GLU A 1 72 ? 1.485 2.351 -10.249 1.00 93.88 72 GLU A CA 1
ATOM 571 C C . GLU A 1 72 ? 2.823 1.643 -10.469 1.00 93.88 72 GLU A C 1
ATOM 573 O O . GLU A 1 72 ? 3.580 1.997 -11.376 1.00 93.88 72 GLU A O 1
ATOM 578 N N . ASP A 1 73 ? 3.110 0.614 -9.669 1.00 92.38 73 ASP A N 1
ATOM 579 C CA . ASP A 1 73 ? 4.296 -0.223 -9.844 1.00 92.38 73 ASP A CA 1
ATOM 580 C C . ASP A 1 73 ? 4.285 -0.930 -11.209 1.00 92.38 73 ASP A C 1
ATOM 582 O O . ASP A 1 73 ? 5.263 -0.886 -11.960 1.00 92.38 73 ASP A O 1
ATOM 586 N N . HIS A 1 74 ? 3.145 -1.522 -11.578 1.00 92.50 74 HIS A N 1
ATOM 587 C CA . HIS A 1 74 ? 2.983 -2.193 -12.865 1.00 92.50 74 HIS A CA 1
ATOM 588 C C . HIS A 1 74 ? 3.142 -1.225 -14.043 1.00 92.50 74 HIS A C 1
ATOM 590 O O . HIS A 1 74 ? 3.916 -1.495 -14.963 1.00 92.50 74 HIS A O 1
ATOM 596 N N . ALA A 1 75 ? 2.484 -0.067 -13.985 1.00 92.81 75 ALA A N 1
ATOM 597 C CA . ALA A 1 75 ? 2.564 0.947 -15.029 1.00 92.81 75 ALA A CA 1
ATOM 598 C C . ALA A 1 75 ? 3.988 1.512 -15.174 1.00 92.81 75 ALA A C 1
ATOM 600 O O . ALA A 1 75 ? 4.474 1.699 -16.291 1.00 92.81 75 ALA A O 1
ATOM 601 N N . ALA A 1 76 ? 4.692 1.754 -14.062 1.00 93.00 76 ALA A N 1
ATOM 602 C CA . ALA A 1 76 ? 6.085 2.196 -14.084 1.00 93.00 76 ALA A CA 1
ATOM 603 C C . ALA A 1 76 ? 7.011 1.139 -14.705 1.00 93.00 76 ALA A C 1
ATOM 605 O O . ALA A 1 76 ? 7.879 1.478 -15.514 1.00 93.00 76 ALA A O 1
ATOM 606 N N . HIS A 1 77 ? 6.798 -0.137 -14.378 1.00 91.62 77 HIS A N 1
ATOM 607 C CA . HIS A 1 77 ? 7.552 -1.241 -14.961 1.00 91.62 77 HIS A CA 1
ATOM 608 C C . HIS A 1 77 ? 7.330 -1.360 -16.475 1.00 91.62 77 HIS A C 1
ATOM 610 O O . HIS A 1 77 ? 8.300 -1.433 -17.229 1.00 91.62 77 HIS A O 1
ATOM 616 N N . GLN A 1 78 ? 6.075 -1.302 -16.933 1.00 92.88 78 GLN A N 1
ATOM 617 C CA . GLN A 1 78 ? 5.743 -1.330 -18.360 1.00 92.88 78 GLN A CA 1
ATOM 618 C C . GLN A 1 78 ? 6.385 -0.163 -19.115 1.00 92.88 78 GLN A C 1
ATOM 620 O O . GLN A 1 78 ? 7.016 -0.383 -20.146 1.00 92.88 78 GLN A O 1
ATOM 625 N N . ARG A 1 79 ? 6.293 1.065 -18.580 1.00 93.50 79 ARG A N 1
ATOM 626 C CA . ARG A 1 79 ? 6.942 2.244 -19.179 1.00 93.50 79 ARG A CA 1
ATOM 627 C C . ARG A 1 79 ? 8.446 2.040 -19.337 1.00 93.50 79 ARG A C 1
ATOM 629 O O . ARG A 1 79 ? 8.972 2.272 -20.419 1.00 93.50 79 ARG A O 1
ATOM 636 N N . ARG A 1 80 ? 9.126 1.550 -18.294 1.00 92.81 80 ARG A N 1
ATOM 637 C CA . ARG A 1 80 ? 10.567 1.264 -18.346 1.00 92.81 80 ARG A CA 1
ATOM 638 C C . ARG A 1 80 ? 10.908 0.262 -19.453 1.00 92.81 80 ARG A C 1
ATOM 640 O O . ARG A 1 80 ? 11.841 0.511 -20.209 1.00 92.81 80 ARG A O 1
ATOM 647 N N . LEU A 1 81 ? 10.164 -0.843 -19.548 1.00 93.62 81 LEU A N 1
ATOM 648 C CA . LEU A 1 81 ? 10.392 -1.866 -20.573 1.00 93.62 81 LEU A CA 1
ATOM 649 C C . LEU A 1 81 ? 10.187 -1.316 -21.987 1.00 93.62 81 LEU A C 1
ATOM 651 O O . LEU A 1 81 ? 11.010 -1.568 -22.859 1.00 93.62 81 LEU A O 1
ATOM 655 N N . VAL A 1 82 ? 9.120 -0.543 -22.209 1.00 95.00 82 VAL A N 1
ATOM 656 C CA . VAL A 1 82 ? 8.841 0.074 -23.514 1.00 95.00 82 VAL A CA 1
ATOM 657 C C . VAL A 1 82 ? 9.972 1.016 -23.920 1.00 95.00 82 VAL A C 1
ATOM 659 O O . VAL A 1 82 ? 10.464 0.912 -25.041 1.00 95.00 82 VAL A O 1
ATOM 662 N N . THR A 1 83 ? 10.438 1.879 -23.011 1.00 93.62 83 THR A N 1
ATOM 663 C CA . THR A 1 83 ? 11.571 2.779 -23.276 1.00 93.62 83 THR A CA 1
ATOM 664 C C . THR A 1 83 ? 12.844 2.003 -23.614 1.00 93.62 83 THR A C 1
ATOM 666 O O . THR A 1 83 ? 13.541 2.342 -24.569 1.00 93.62 83 THR A O 1
ATOM 669 N N . GLU A 1 84 ? 13.145 0.944 -22.862 1.00 94.56 84 GLU A N 1
ATOM 670 C CA . GLU A 1 84 ? 14.336 0.119 -23.075 1.00 94.56 84 GLU A CA 1
ATOM 671 C C . GLU A 1 84 ? 14.295 -0.623 -24.420 1.00 94.56 84 GLU A C 1
ATOM 673 O O . GLU A 1 84 ? 15.281 -0.630 -25.158 1.00 94.56 84 GLU A O 1
ATOM 678 N N . ILE A 1 85 ? 13.150 -1.212 -24.771 1.00 94.44 85 ILE A N 1
ATOM 679 C CA . ILE A 1 85 ? 12.964 -1.924 -26.041 1.00 94.44 85 ILE A CA 1
ATOM 680 C C . ILE A 1 85 ? 13.023 -0.951 -27.219 1.00 94.44 85 ILE A C 1
ATOM 682 O O . ILE A 1 85 ? 13.707 -1.239 -28.199 1.00 94.44 85 ILE A O 1
ATOM 686 N N . ALA A 1 86 ? 12.361 0.205 -27.124 1.00 93.44 86 ALA A N 1
ATOM 687 C CA . ALA A 1 86 ? 12.386 1.219 -28.174 1.00 93.44 86 ALA A CA 1
ATOM 688 C C . ALA A 1 86 ? 13.813 1.721 -28.438 1.00 93.44 86 ALA A C 1
ATOM 690 O O . ALA A 1 86 ? 14.232 1.793 -29.591 1.00 93.44 86 ALA A O 1
ATOM 691 N N . ALA A 1 87 ? 14.590 1.986 -27.382 1.00 92.12 87 ALA A N 1
ATOM 692 C CA . ALA A 1 87 ? 15.989 2.393 -27.508 1.00 92.12 87 ALA A CA 1
ATOM 693 C C . ALA A 1 87 ? 16.844 1.317 -28.198 1.00 92.12 87 ALA A C 1
ATOM 695 O O . ALA A 1 87 ? 17.605 1.624 -29.115 1.00 92.12 87 ALA A O 1
ATOM 696 N N . ARG A 1 88 ? 16.687 0.045 -27.802 1.00 91.25 88 ARG A N 1
ATOM 697 C CA . ARG A 1 88 ? 17.391 -1.086 -28.430 1.00 91.25 88 ARG A CA 1
ATOM 698 C C . ARG A 1 88 ? 17.000 -1.262 -29.897 1.00 91.25 88 ARG A C 1
ATOM 700 O O . ARG A 1 88 ? 17.868 -1.506 -30.727 1.00 91.25 88 ARG A O 1
ATOM 707 N N . TYR A 1 89 ? 15.714 -1.127 -30.214 1.00 92.19 89 TYR A N 1
ATOM 708 C CA . TYR A 1 89 ? 15.211 -1.246 -31.578 1.00 92.19 89 TYR A CA 1
ATOM 709 C C . TYR A 1 89 ? 15.758 -0.139 -32.481 1.00 92.19 89 TYR A C 1
ATOM 711 O O . TYR A 1 89 ? 16.261 -0.448 -33.553 1.00 92.19 89 TYR A O 1
ATOM 719 N N . LEU A 1 90 ? 15.728 1.122 -32.038 1.00 90.25 90 LEU A N 1
ATOM 720 C CA . LEU A 1 90 ? 16.273 2.257 -32.796 1.00 90.25 90 LEU A CA 1
ATOM 721 C C . LEU A 1 90 ? 17.786 2.124 -33.022 1.00 90.25 90 LEU A C 1
ATOM 723 O O . LEU A 1 90 ? 18.270 2.380 -34.122 1.00 90.25 90 LEU A O 1
ATOM 727 N N . ALA A 1 91 ? 18.527 1.666 -32.008 1.00 87.94 91 ALA A N 1
ATOM 728 C CA . ALA A 1 91 ? 19.962 1.413 -32.131 1.00 87.94 91 ALA A CA 1
ATOM 729 C C . ALA A 1 91 ? 20.282 0.287 -33.133 1.00 87.94 91 ALA A C 1
ATOM 731 O O . ALA A 1 91 ? 21.302 0.348 -33.813 1.00 87.94 91 ALA A O 1
ATOM 732 N N . ALA A 1 92 ? 19.418 -0.728 -33.234 1.00 86.25 92 ALA A N 1
ATOM 733 C CA . ALA A 1 92 ? 19.595 -1.855 -34.148 1.00 86.25 92 ALA A CA 1
ATOM 734 C C . ALA A 1 92 ? 19.058 -1.598 -35.569 1.00 86.25 92 ALA A C 1
ATOM 736 O O . ALA A 1 92 ? 19.566 -2.189 -36.518 1.00 86.25 92 ALA A O 1
ATOM 737 N N . SER A 1 93 ? 18.035 -0.753 -35.732 1.00 79.50 93 SER A N 1
ATOM 738 C CA . SER A 1 93 ? 17.366 -0.532 -37.020 1.00 79.50 93 SER A CA 1
ATOM 739 C C . SER A 1 93 ? 17.980 0.596 -37.854 1.00 79.50 93 SER A C 1
ATOM 741 O O . SER A 1 93 ? 17.665 0.696 -39.038 1.00 79.50 93 SER A O 1
ATOM 743 N N . GLY A 1 94 ? 18.837 1.448 -37.274 1.00 66.00 94 GLY A N 1
ATOM 744 C CA . GLY A 1 94 ? 19.469 2.569 -37.986 1.00 66.00 94 GLY A CA 1
ATOM 745 C C . GLY A 1 94 ? 18.475 3.595 -38.553 1.00 66.00 94 GLY A C 1
ATOM 746 O O . GLY A 1 94 ? 18.848 4.401 -39.402 1.00 66.00 94 GLY A O 1
ATOM 747 N N . SER A 1 95 ? 17.211 3.561 -38.117 1.00 55.84 95 SER A N 1
ATOM 748 C CA . SER A 1 95 ? 16.132 4.413 -38.624 1.00 55.84 95 SER A CA 1
ATOM 749 C C . SER A 1 95 ? 15.888 5.598 -37.675 1.00 55.84 95 SER A C 1
ATOM 751 O O . SER A 1 95 ? 15.882 5.395 -36.456 1.00 55.84 95 SER A O 1
ATOM 753 N N . PRO A 1 96 ? 15.710 6.836 -38.180 1.00 53.44 96 PRO A N 1
ATOM 754 C CA . PRO A 1 96 ? 15.486 8.000 -37.330 1.00 53.44 96 PRO A CA 1
ATOM 755 C C . PRO A 1 96 ? 14.154 7.879 -36.574 1.00 53.44 96 PRO A C 1
ATOM 757 O O . PRO A 1 96 ? 13.187 7.304 -37.069 1.00 53.44 96 PRO A O 1
ATOM 760 N N . ALA A 1 97 ? 14.143 8.392 -35.341 1.00 55.84 97 ALA A N 1
ATOM 761 C CA . ALA A 1 97 ? 13.030 8.302 -34.398 1.00 55.84 97 ALA A CA 1
ATOM 762 C C . ALA A 1 97 ? 11.688 8.760 -35.010 1.00 55.84 97 ALA A C 1
ATOM 764 O O . ALA A 1 97 ? 11.678 9.723 -35.777 1.00 55.84 97 ALA A O 1
ATOM 765 N N . PRO A 1 98 ? 10.553 8.125 -34.652 1.00 55.72 98 PRO A N 1
ATOM 766 C CA . PRO A 1 98 ? 9.247 8.601 -35.086 1.00 55.72 98 PRO A CA 1
ATOM 767 C C . PRO A 1 98 ? 8.976 9.980 -34.468 1.00 55.72 98 PRO A C 1
ATOM 769 O O . PRO A 1 98 ? 9.215 10.189 -33.278 1.00 55.72 98 PRO A O 1
ATOM 772 N N . ASP A 1 99 ? 8.522 10.898 -35.320 1.00 53.38 99 ASP A N 1
ATOM 773 C CA . ASP A 1 99 ? 8.324 12.328 -35.086 1.00 53.38 99 ASP A CA 1
ATOM 774 C C . ASP A 1 99 ? 7.819 12.719 -33.686 1.00 53.38 99 ASP A C 1
ATOM 776 O O . ASP A 1 99 ? 6.883 12.144 -33.124 1.00 53.38 99 ASP A O 1
ATOM 780 N N . ALA A 1 100 ? 8.430 13.789 -33.172 1.00 44.28 100 ALA A N 1
ATOM 781 C CA . ALA A 1 100 ? 7.997 14.556 -32.011 1.00 44.28 100 ALA A CA 1
ATOM 782 C C . ALA A 1 100 ? 6.515 14.994 -32.124 1.00 44.28 100 ALA A C 1
ATOM 784 O O . ALA A 1 100 ? 6.005 15.184 -33.232 1.00 44.28 100 ALA A O 1
ATOM 785 N N . PRO A 1 101 ? 5.804 15.186 -30.995 1.00 43.59 101 PRO A N 1
ATOM 786 C CA . PRO A 1 101 ? 4.390 15.548 -31.017 1.00 43.59 101 PRO A CA 1
ATOM 787 C C . PRO A 1 101 ? 4.187 16.897 -31.723 1.00 43.59 101 PRO A C 1
ATOM 789 O O . 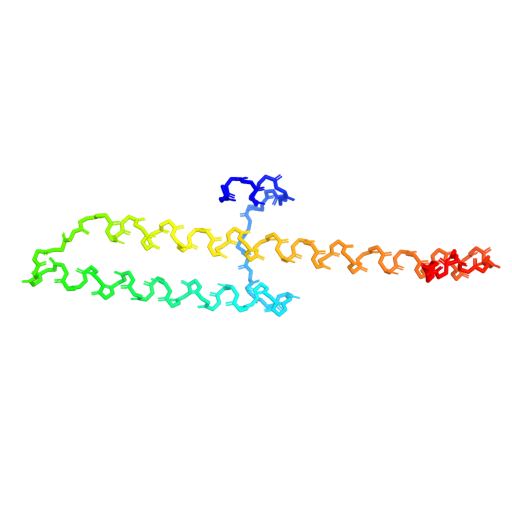PRO A 1 101 ? 4.850 17.879 -31.390 1.00 43.59 101 PRO A O 1
ATOM 792 N N . LYS A 1 102 ? 3.268 16.935 -32.700 1.00 43.62 102 LYS A N 1
ATOM 793 C CA . LYS A 1 102 ? 2.837 18.171 -33.371 1.00 43.62 102 LYS A CA 1
ATOM 794 C C . LYS A 1 102 ? 2.288 19.157 -32.333 1.00 43.62 102 LYS A C 1
ATOM 796 O O . LYS A 1 102 ? 1.411 18.786 -31.551 1.00 43.62 102 LYS A O 1
ATOM 801 N N . ALA A 1 103 ? 2.854 20.364 -32.352 1.00 40.69 103 ALA A N 1
ATOM 802 C CA . ALA A 1 103 ? 2.382 21.550 -31.642 1.00 40.69 103 ALA A CA 1
ATOM 803 C C .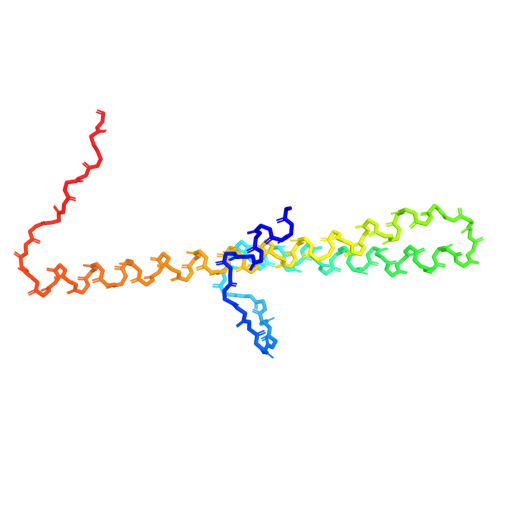 ALA A 1 103 ? 0.987 21.986 -32.110 1.00 40.69 103 ALA A C 1
ATOM 805 O O . ALA A 1 103 ? 0.648 21.705 -33.286 1.00 40.69 103 ALA A O 1
#

pLDDT: mean 88.59, std 13.3, range [40.69, 98.06]

Foldseek 3Di:
DLVVLQVQFDDDPDDDDADLDPLLNVLVVVLVVLVVVLVVVVVVVVVDPDDPVSNVVSVVSSSSSNSRSRSVSVVVVVVVVVVVVLVVCCVVVVDDDDDDDDD

Secondary structure (DSSP, 8-state):
-HHHHHTTS---SSPPPS-SSHHHHHHHHHHHHHHHHHHHHHHHTTTS---HHHHHHHHHHHHHHHHHHHHHHHHHHHHHHHHHHHHHHHHHH-PPPP-PPP-